Protein AF-A0A836ZC25-F1 (afdb_monomer_lite)

Radius of gyration: 12.27 Å; chains: 1; bounding box: 31×25×29 Å

Secondary structure (DSSP, 8-state):
--HHHHHHHHHHHHHHHHHHHHHHHH-TTS-HHHHHHHHHHHHHHHHHHTT--HHHHHHHHHHHTTSS---

Foldseek 3Di:
DDPVLVVVLLVLLVVLLVQLVVVCVVCVPDDSVVSSVVSLVVCQVVCVVSVHHSVSSVVSNCCVVVVDPDD

Structure (mmCIF, N/CA/C/O backbone):
data_AF-A0A836ZC25-F1
#
_entry.id   AF-A0A836ZC25-F1
#
loop_
_atom_site.group_PDB
_atom_site.id
_atom_site.type_symbol
_atom_site.label_atom_id
_atom_site.label_alt_id
_atom_site.label_comp_id
_atom_site.label_asym_id
_atom_site.label_entity_id
_atom_site.label_seq_id
_atom_site.pdbx_PDB_ins_code
_atom_site.Cartn_x
_atom_site.Cartn_y
_atom_site.Cartn_z
_atom_site.occupancy
_atom_site.B_iso_or_equiv
_atom_site.auth_seq_id
_atom_site.auth_comp_id
_atom_site.auth_asym_id
_atom_site.auth_atom_id
_atom_site.pdbx_PDB_model_num
ATOM 1 N N . MET A 1 1 ? 10.561 -5.046 -14.917 1.00 67.50 1 MET A N 1
ATOM 2 C CA . MET A 1 1 ? 11.029 -4.418 -13.661 1.00 67.50 1 MET A CA 1
ATOM 3 C C . MET A 1 1 ? 11.997 -5.365 -12.981 1.00 67.50 1 MET A C 1
ATOM 5 O O . MET A 1 1 ? 11.741 -6.564 -13.009 1.00 67.50 1 MET A O 1
ATOM 9 N N . THR A 1 2 ? 13.104 -4.865 -12.430 1.00 85.69 2 THR A N 1
ATOM 10 C CA . THR A 1 2 ? 14.049 -5.708 -11.679 1.00 85.69 2 THR A CA 1
ATOM 11 C C . THR A 1 2 ? 13.446 -6.124 -10.334 1.00 85.69 2 THR A C 1
ATOM 13 O O . THR A 1 2 ? 12.491 -5.509 -9.850 1.00 85.69 2 THR A O 1
ATOM 16 N N . ILE A 1 3 ? 13.998 -7.172 -9.718 1.00 86.12 3 ILE A N 1
ATOM 17 C CA . ILE A 1 3 ? 13.570 -7.642 -8.390 1.00 86.12 3 ILE A CA 1
ATOM 18 C C . ILE A 1 3 ? 13.697 -6.517 -7.353 1.00 86.12 3 ILE A C 1
ATOM 20 O O . ILE A 1 3 ? 12.776 -6.286 -6.572 1.00 86.12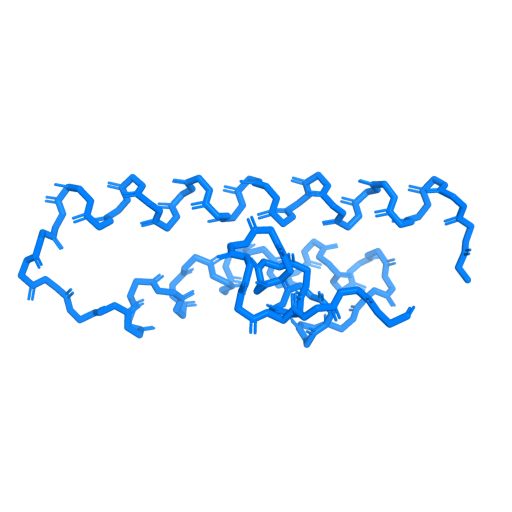 3 ILE A O 1
ATOM 24 N N . GLU A 1 4 ? 14.799 -5.771 -7.390 1.00 86.94 4 GLU A N 1
ATOM 25 C CA . GLU A 1 4 ? 15.056 -4.633 -6.500 1.00 86.94 4 GLU A CA 1
ATOM 26 C C . GLU A 1 4 ? 14.012 -3.529 -6.660 1.00 86.94 4 GLU A C 1
ATOM 28 O O . GLU A 1 4 ? 13.482 -3.018 -5.674 1.00 86.94 4 GLU A O 1
ATOM 33 N N . HIS A 1 5 ? 13.647 -3.223 -7.905 1.00 85.94 5 HIS A N 1
ATOM 34 C CA . HIS A 1 5 ? 12.627 -2.233 -8.217 1.00 85.94 5 HIS A CA 1
ATOM 35 C C . HIS A 1 5 ? 11.267 -2.645 -7.633 1.00 85.94 5 HIS A C 1
ATOM 37 O O . HIS A 1 5 ? 10.635 -1.885 -6.900 1.00 85.94 5 HIS A O 1
ATOM 43 N N . ASN A 1 6 ? 10.851 -3.895 -7.852 1.00 87.69 6 ASN A N 1
ATOM 44 C CA . ASN A 1 6 ? 9.607 -4.425 -7.285 1.00 87.69 6 ASN A CA 1
ATOM 45 C C . ASN A 1 6 ? 9.624 -4.441 -5.746 1.00 87.69 6 ASN A C 1
ATOM 47 O O . ASN A 1 6 ? 8.601 -4.181 -5.106 1.00 87.69 6 ASN A O 1
ATOM 51 N N . ASN A 1 7 ? 10.779 -4.716 -5.138 1.00 91.50 7 ASN A N 1
ATOM 52 C CA . ASN A 1 7 ? 10.942 -4.680 -3.687 1.00 91.50 7 ASN A CA 1
ATOM 53 C C . ASN A 1 7 ? 10.815 -3.257 -3.128 1.00 91.50 7 ASN A C 1
ATOM 55 O O . ASN A 1 7 ? 10.180 -3.080 -2.085 1.00 91.50 7 ASN A O 1
ATOM 59 N N . ALA A 1 8 ? 11.336 -2.246 -3.832 1.00 92.19 8 ALA A N 1
ATOM 60 C CA . ALA A 1 8 ? 11.165 -0.843 -3.462 1.00 92.19 8 ALA A CA 1
ATOM 61 C C . ALA A 1 8 ? 9.679 -0.444 -3.454 1.00 92.19 8 ALA A C 1
ATOM 63 O O . ALA A 1 8 ? 9.187 0.073 -2.448 1.00 92.19 8 ALA A O 1
ATOM 64 N N . LEU A 1 9 ? 8.929 -0.789 -4.510 1.00 93.56 9 LEU A N 1
ATOM 65 C CA . LEU A 1 9 ? 7.481 -0.548 -4.564 1.00 93.56 9 LEU A CA 1
ATOM 66 C C . LEU A 1 9 ? 6.740 -1.242 -3.417 1.00 93.56 9 LEU A C 1
ATOM 68 O O . LEU A 1 9 ? 5.895 -0.628 -2.766 1.00 93.56 9 LEU A O 1
ATOM 72 N N . ARG A 1 10 ? 7.059 -2.514 -3.140 1.00 93.31 10 ARG A N 1
ATOM 73 C CA . ARG A 1 10 ? 6.449 -3.262 -2.029 1.00 93.31 10 ARG A CA 1
ATOM 74 C C . ARG A 1 10 ? 6.759 -2.622 -0.676 1.00 93.31 10 ARG A C 1
ATOM 76 O O . ARG A 1 10 ? 5.880 -2.594 0.182 1.00 93.31 10 ARG A O 1
ATOM 83 N N . SER A 1 11 ? 7.966 -2.094 -0.481 1.00 94.81 11 SER A N 1
ATOM 84 C CA . SER A 1 11 ? 8.339 -1.379 0.745 1.00 94.81 11 SER A CA 1
ATOM 85 C C . SER A 1 11 ? 7.480 -0.126 0.946 1.00 94.81 11 SER A C 1
ATOM 87 O O . SER A 1 11 ? 6.833 0.020 1.986 1.00 94.81 11 SER A O 1
ATOM 89 N N . ILE A 1 12 ? 7.361 0.712 -0.090 1.00 94.62 12 ILE A N 1
ATOM 90 C CA . ILE A 1 12 ? 6.521 1.920 -0.058 1.00 94.62 12 ILE A CA 1
ATOM 91 C C . ILE A 1 12 ? 5.051 1.553 0.170 1.00 94.62 12 ILE A C 1
ATOM 93 O O . ILE A 1 12 ? 4.369 2.166 0.990 1.00 94.62 12 ILE A O 1
ATOM 97 N N . ALA A 1 13 ? 4.558 0.508 -0.498 1.00 95.19 13 ALA A N 1
ATOM 98 C CA . ALA A 1 13 ? 3.193 0.030 -0.326 1.00 95.19 13 ALA A CA 1
ATOM 99 C C . ALA A 1 13 ? 2.913 -0.428 1.115 1.00 95.19 13 ALA A C 1
ATOM 101 O O . ALA A 1 13 ? 1.851 -0.117 1.656 1.00 95.19 13 ALA A O 1
ATOM 102 N N . ARG A 1 14 ? 3.858 -1.115 1.775 1.00 96.25 14 ARG A N 1
ATOM 103 C CA . ARG A 1 14 ? 3.720 -1.489 3.195 1.00 96.25 14 ARG A CA 1
ATOM 104 C C . ARG A 1 14 ? 3.665 -0.260 4.093 1.00 96.25 14 ARG A C 1
ATOM 106 O O . ARG A 1 14 ? 2.809 -0.209 4.975 1.00 96.25 14 ARG A O 1
ATOM 113 N N . GLN A 1 15 ? 4.527 0.726 3.851 1.00 96.06 15 GLN A N 1
ATOM 114 C CA . GLN A 1 15 ? 4.545 1.969 4.619 1.00 96.06 15 GLN A CA 1
ATOM 115 C C . GLN A 1 15 ? 3.225 2.736 4.473 1.00 96.06 15 GLN A C 1
ATOM 117 O O . GLN A 1 15 ? 2.599 3.080 5.475 1.00 96.06 15 GLN A O 1
ATOM 122 N N . ALA A 1 16 ? 2.750 2.927 3.241 1.00 95.88 16 ALA A N 1
ATOM 123 C CA . ALA A 1 16 ? 1.469 3.568 2.968 1.00 95.88 16 ALA A CA 1
ATOM 124 C C . ALA A 1 16 ? 0.298 2.800 3.608 1.00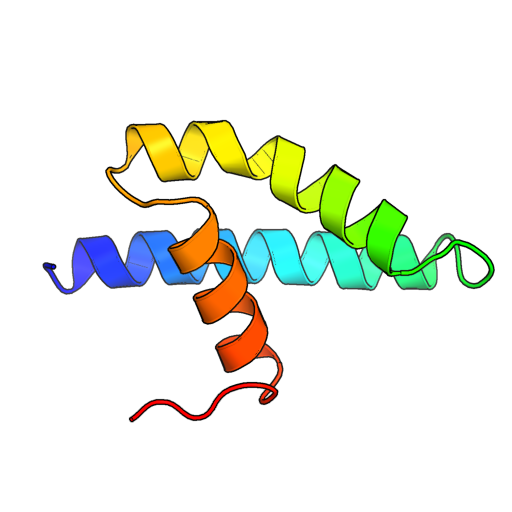 95.88 16 ALA A C 1
ATOM 126 O O . ALA A 1 16 ? -0.579 3.399 4.227 1.00 95.88 16 ALA A O 1
ATOM 127 N N . ASN A 1 17 ? 0.292 1.466 3.521 1.00 95.75 17 ASN A N 1
ATOM 128 C CA . ASN A 1 17 ? -0.761 0.644 4.117 1.00 95.75 17 ASN A CA 1
ATOM 129 C C . ASN A 1 17 ? -0.774 0.733 5.653 1.00 95.75 17 ASN A C 1
ATOM 131 O O . ASN A 1 17 ? -1.842 0.786 6.263 1.00 95.75 17 ASN A O 1
ATOM 135 N N . TYR A 1 18 ? 0.401 0.784 6.285 1.00 96.25 18 TYR A N 1
ATOM 136 C CA . TYR A 1 18 ? 0.519 1.005 7.724 1.00 96.25 18 TYR A CA 1
ATOM 137 C C . TYR A 1 18 ? -0.018 2.384 8.130 1.00 96.25 18 TYR A C 1
ATOM 139 O O . TYR A 1 18 ? -0.824 2.473 9.055 1.00 96.25 18 TYR A O 1
ATOM 147 N N . GLU A 1 19 ? 0.354 3.446 7.408 1.00 95.75 19 GLU A N 1
ATOM 148 C CA . GLU A 1 19 ? -0.152 4.803 7.650 1.00 95.75 19 GLU A CA 1
ATOM 149 C C . GLU A 1 19 ? -1.681 4.882 7.500 1.00 95.75 19 GLU A C 1
ATOM 151 O O . GLU A 1 19 ? -2.343 5.479 8.349 1.00 95.75 19 GLU A O 1
ATOM 156 N N . ILE A 1 20 ? -2.261 4.221 6.488 1.00 94.81 20 ILE A N 1
ATOM 157 C CA . ILE A 1 20 ? -3.721 4.132 6.308 1.00 94.81 20 ILE A CA 1
ATOM 158 C C . ILE A 1 20 ? -4.371 3.428 7.502 1.00 94.81 20 ILE A C 1
ATOM 160 O O . ILE A 1 20 ? -5.332 3.947 8.068 1.00 94.81 20 ILE A O 1
ATOM 164 N N . LYS A 1 21 ? -3.862 2.256 7.906 1.00 94.56 21 LYS A N 1
ATOM 165 C CA . LYS A 1 21 ? -4.416 1.498 9.041 1.00 94.56 21 LYS A CA 1
ATOM 166 C C . LYS A 1 21 ? -4.330 2.297 10.341 1.00 94.56 21 LYS A C 1
ATOM 168 O O . LYS A 1 21 ? -5.320 2.370 11.064 1.00 94.56 21 LYS A O 1
ATOM 173 N N . LYS A 1 22 ? -3.199 2.960 10.591 1.00 96.25 22 LYS A N 1
ATOM 174 C CA . LYS A 1 22 ? -3.005 3.832 11.755 1.00 96.25 22 LYS A CA 1
ATOM 175 C C . LYS A 1 22 ? -3.973 5.018 11.742 1.00 96.25 22 LYS A C 1
ATOM 177 O O . LYS A 1 22 ? -4.622 5.284 12.747 1.00 96.25 22 LYS A O 1
ATOM 182 N N . ALA A 1 23 ? -4.123 5.697 10.605 1.00 94.88 23 ALA A N 1
ATOM 183 C CA . ALA A 1 23 ? -5.052 6.817 10.469 1.00 94.88 23 ALA A CA 1
ATOM 184 C C . ALA A 1 23 ? -6.516 6.385 10.653 1.00 94.88 23 ALA A C 1
ATOM 186 O O . ALA A 1 23 ? -7.290 7.115 11.261 1.00 94.88 23 ALA A O 1
ATOM 187 N N . ARG A 1 24 ? -6.890 5.186 10.190 1.00 94.81 24 ARG A N 1
ATOM 188 C CA . ARG A 1 24 ? -8.225 4.617 10.434 1.00 94.81 24 ARG A CA 1
ATOM 189 C C . ARG A 1 24 ? -8.473 4.297 11.906 1.00 94.81 24 ARG A C 1
ATOM 191 O O . ARG A 1 24 ? -9.586 4.485 12.371 1.00 94.81 24 ARG A O 1
ATOM 198 N N . GLN A 1 25 ? -7.461 3.818 12.627 1.00 94.94 25 GLN A N 1
ATOM 199 C CA . GLN A 1 25 ? -7.570 3.585 14.071 1.00 94.94 25 GLN A CA 1
ATOM 200 C C . GLN A 1 25 ? -7.684 4.899 14.850 1.00 94.94 25 GLN A C 1
ATOM 202 O O . GLN A 1 25 ? -8.436 4.973 15.813 1.00 94.94 25 GLN A O 1
ATOM 207 N N . GLN A 1 26 ? -6.956 5.934 14.425 1.00 95.88 26 GLN A N 1
ATOM 208 C CA . GLN A 1 26 ? -6.986 7.250 15.063 1.00 95.88 26 GLN A CA 1
ATOM 209 C C . GLN A 1 26 ? -8.280 8.025 14.771 1.00 95.88 26 GLN A C 1
ATOM 211 O O . GLN A 1 26 ? -8.741 8.784 15.617 1.00 95.88 26 GLN A O 1
ATOM 216 N N . PHE A 1 27 ? -8.855 7.845 13.579 1.00 92.62 27 PHE A N 1
ATOM 217 C CA . PHE A 1 27 ? -10.055 8.543 13.121 1.00 92.62 27 PHE A CA 1
ATOM 218 C C . PHE A 1 27 ? -11.091 7.538 12.584 1.00 92.62 27 PHE A C 1
ATOM 220 O O . PHE A 1 27 ? -11.269 7.449 11.364 1.00 92.62 27 PHE A O 1
ATOM 227 N N . PRO A 1 28 ? -11.765 6.769 13.461 1.00 92.25 28 PRO A N 1
ATOM 228 C CA . PRO A 1 28 ? -12.689 5.710 13.046 1.00 92.25 28 PRO A CA 1
ATOM 229 C C . PRO A 1 28 ? -13.901 6.237 12.263 1.00 92.25 28 PRO A C 1
ATOM 231 O O . PRO A 1 28 ? -14.367 5.560 11.350 1.00 92.25 28 PRO A O 1
ATOM 234 N N . ASP A 1 29 ? -14.353 7.458 12.559 1.00 94.69 29 ASP A N 1
ATOM 235 C CA . ASP A 1 29 ? -15.515 8.088 11.911 1.00 94.69 29 ASP A CA 1
ATOM 236 C C . ASP A 1 29 ? -15.177 8.762 10.573 1.00 94.69 29 ASP A C 1
ATOM 238 O O . ASP A 1 29 ? -16.062 9.173 9.818 1.00 94.69 29 ASP A O 1
ATOM 242 N N . LYS A 1 30 ? -13.886 8.914 10.255 1.00 94.06 30 LYS A N 1
ATOM 243 C CA . LYS A 1 30 ? -13.457 9.600 9.037 1.00 94.06 30 LYS A CA 1
ATOM 244 C C . LYS A 1 30 ? -13.587 8.678 7.830 1.00 94.06 30 LYS A C 1
ATOM 246 O O . LYS A 1 30 ? -13.236 7.499 7.870 1.00 94.06 30 LYS A O 1
ATOM 251 N N . ASN A 1 31 ? -14.029 9.249 6.712 1.00 94.75 31 ASN A N 1
ATOM 252 C CA . ASN A 1 31 ? -14.187 8.505 5.473 1.00 94.75 31 ASN A CA 1
ATOM 253 C C . ASN A 1 31 ? -12.860 7.858 5.033 1.00 94.75 31 ASN A C 1
ATOM 255 O O . ASN A 1 31 ? -11.825 8.520 4.895 1.00 94.75 31 ASN A O 1
ATOM 259 N N . VAL A 1 32 ? -12.907 6.549 4.773 1.00 90.06 32 VAL A N 1
ATOM 260 C CA . VAL A 1 32 ? -11.735 5.757 4.376 1.00 90.06 32 VAL A CA 1
ATOM 261 C C . VAL A 1 32 ? -11.114 6.280 3.080 1.00 90.06 32 VAL A C 1
ATOM 263 O O . VAL A 1 32 ? -9.891 6.299 2.965 1.00 90.06 32 VAL A O 1
ATOM 266 N N . ASN A 1 33 ? -11.918 6.757 2.125 1.00 91.81 33 ASN A N 1
ATOM 267 C CA . ASN A 1 33 ? -11.406 7.292 0.864 1.00 91.81 33 ASN A CA 1
ATO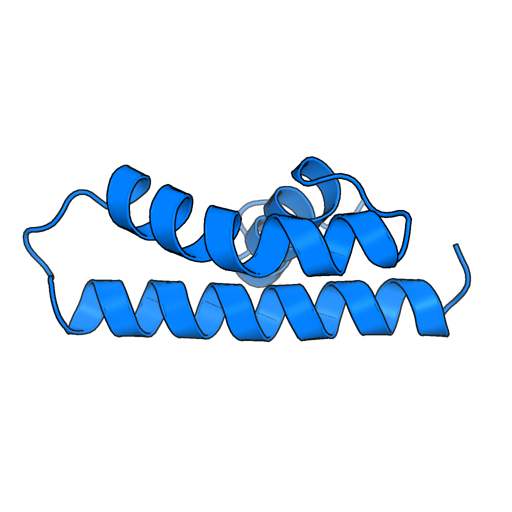M 268 C C . ASN A 1 33 ? -10.580 8.560 1.084 1.00 91.81 33 ASN A C 1
ATOM 270 O O . ASN A 1 33 ? -9.547 8.724 0.435 1.00 91.81 33 ASN A O 1
ATOM 274 N N . ASP A 1 34 ? -10.979 9.424 2.018 1.00 94.56 34 ASP A N 1
ATOM 275 C CA . ASP A 1 34 ? -10.234 10.646 2.331 1.00 94.56 34 ASP A CA 1
ATOM 276 C C . ASP A 1 34 ? -8.913 10.331 3.034 1.00 94.56 34 ASP A C 1
ATOM 278 O O . ASP A 1 34 ? -7.879 10.922 2.709 1.00 94.56 34 ASP A O 1
ATOM 282 N N . ILE A 1 35 ? -8.919 9.350 3.944 1.00 94.19 35 ILE A N 1
ATOM 283 C CA . ILE A 1 35 ? -7.696 8.827 4.570 1.00 94.19 35 ILE A CA 1
ATOM 284 C C . ILE A 1 35 ? -6.754 8.270 3.496 1.00 94.19 35 ILE A C 1
ATOM 286 O O . ILE A 1 35 ? -5.593 8.677 3.418 1.00 94.19 35 ILE A O 1
ATOM 290 N N . CYS A 1 36 ? -7.253 7.383 2.632 1.00 92.06 36 CYS A N 1
ATOM 291 C CA . CYS A 1 36 ? -6.469 6.776 1.561 1.00 92.06 36 CYS A CA 1
ATOM 292 C C . CYS A 1 36 ? -5.902 7.832 0.606 1.00 92.06 36 CYS A C 1
ATOM 294 O O . CYS A 1 36 ? -4.713 7.796 0.307 1.00 92.06 36 CYS A O 1
ATOM 296 N N . ARG A 1 37 ? -6.708 8.804 0.157 1.00 92.62 37 ARG A N 1
ATOM 297 C CA . ARG A 1 37 ? -6.251 9.893 -0.725 1.00 92.62 37 ARG A CA 1
ATOM 298 C C . ARG A 1 37 ? -5.147 10.722 -0.079 1.00 92.62 37 ARG A C 1
ATOM 300 O O . ARG A 1 37 ? -4.165 11.033 -0.748 1.00 92.62 37 ARG A O 1
ATOM 307 N N . SER A 1 38 ? -5.286 11.058 1.203 1.00 93.25 38 SER A N 1
ATOM 308 C CA . SER A 1 38 ? -4.283 11.833 1.939 1.00 93.25 38 SER A CA 1
ATOM 309 C C . SER A 1 38 ? -2.948 11.090 2.028 1.00 93.25 38 SER A C 1
ATOM 311 O O . SER A 1 38 ? -1.910 11.656 1.679 1.00 93.25 38 SER A O 1
ATOM 313 N N . VAL A 1 39 ? -2.976 9.806 2.398 1.00 93.38 39 VAL A N 1
ATOM 314 C CA . VAL A 1 39 ? -1.762 8.983 2.492 1.00 93.38 39 VAL A CA 1
ATOM 315 C C . VAL A 1 39 ? -1.150 8.743 1.110 1.00 93.38 39 VAL A C 1
ATOM 317 O O . VAL A 1 39 ? 0.040 8.970 0.917 1.00 93.38 39 VAL A O 1
ATOM 320 N N . LEU A 1 40 ? -1.945 8.360 0.108 1.00 92.12 40 LEU A N 1
ATOM 321 C CA . LEU A 1 40 ? -1.447 8.126 -1.252 1.00 92.12 40 LEU A CA 1
ATOM 322 C C . LEU A 1 40 ? -0.827 9.385 -1.869 1.00 92.12 40 LEU A C 1
ATOM 324 O O . LEU A 1 40 ? 0.171 9.284 -2.579 1.00 92.12 40 LEU A O 1
ATOM 328 N N . LYS A 1 41 ? -1.367 10.576 -1.573 1.00 92.81 41 LYS A N 1
ATOM 329 C CA . LYS A 1 41 ? -0.796 11.849 -2.032 1.00 92.81 41 LYS A CA 1
ATOM 330 C C . LYS A 1 41 ? 0.628 12.061 -1.505 1.00 92.81 41 LYS A C 1
ATOM 332 O O . LYS A 1 41 ? 1.463 12.530 -2.268 1.00 92.81 41 LYS A O 1
ATOM 337 N N . LYS A 1 42 ? 0.912 11.679 -0.255 1.00 93.12 42 LYS A N 1
ATOM 338 C CA . LYS A 1 42 ? 2.245 11.787 0.366 1.00 93.12 42 LYS A CA 1
ATOM 339 C C . LYS A 1 42 ? 3.286 10.903 -0.328 1.00 93.12 42 LYS A C 1
ATOM 341 O O . LYS A 1 42 ? 4.412 11.332 -0.531 1.00 93.12 42 LYS A O 1
ATOM 346 N N . HIS A 1 43 ? 2.901 9.689 -0.721 1.00 92.56 43 HIS A N 1
ATOM 347 C CA . HIS A 1 43 ? 3.809 8.720 -1.355 1.00 92.56 43 HIS A CA 1
ATOM 348 C C . HIS A 1 43 ? 3.900 8.872 -2.881 1.00 92.56 43 HIS A C 1
ATOM 350 O O . HIS A 1 43 ? 4.765 8.262 -3.507 1.00 92.56 43 HIS A O 1
ATOM 356 N N . ARG A 1 44 ? 3.027 9.689 -3.492 1.00 91.19 44 ARG A N 1
ATOM 357 C CA . ARG A 1 44 ? 2.934 9.887 -4.949 1.00 91.19 44 ARG A CA 1
ATOM 358 C C . ARG A 1 44 ? 4.252 10.344 -5.571 1.00 91.19 44 ARG A C 1
ATOM 360 O O . ARG A 1 44 ? 4.633 9.840 -6.626 1.00 91.19 44 ARG A O 1
ATOM 367 N N . GLU A 1 45 ? 4.906 11.320 -4.954 1.00 91.00 45 GLU A N 1
ATOM 368 C CA . GLU A 1 45 ? 6.142 11.897 -5.483 1.00 91.00 45 GLU A CA 1
ATOM 369 C C . GLU A 1 45 ? 7.264 10.856 -5.485 1.00 91.00 45 GLU A C 1
ATOM 371 O O . GLU A 1 45 ? 7.873 10.608 -6.522 1.00 91.00 45 GLU A O 1
ATOM 3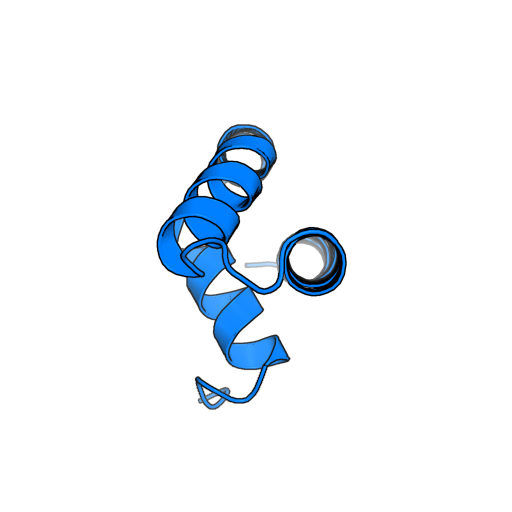76 N N . THR A 1 46 ? 7.432 10.139 -4.372 1.00 90.25 46 THR A N 1
ATOM 377 C CA . THR A 1 46 ? 8.427 9.069 -4.229 1.00 90.25 46 THR A CA 1
ATOM 378 C C . THR A 1 46 ? 8.245 7.958 -5.260 1.00 90.25 46 THR A C 1
ATOM 380 O O . THR A 1 46 ? 9.217 7.557 -5.897 1.00 90.25 46 THR A O 1
ATOM 383 N N . VAL A 1 47 ? 7.015 7.474 -5.476 1.00 91.38 47 VAL A N 1
ATOM 384 C CA . VAL A 1 47 ? 6.782 6.417 -6.476 1.00 91.38 47 VAL A CA 1
ATOM 385 C C . VAL A 1 47 ? 7.022 6.915 -7.900 1.00 91.38 47 VAL A C 1
ATOM 387 O O . VAL A 1 47 ? 7.575 6.174 -8.706 1.00 91.38 47 VAL A O 1
ATOM 390 N N . THR A 1 48 ? 6.694 8.179 -8.188 1.00 92.19 48 THR A N 1
ATOM 391 C CA . THR A 1 48 ? 6.924 8.782 -9.511 1.00 92.19 48 THR A CA 1
ATOM 392 C C . THR A 1 48 ? 8.417 8.939 -9.799 1.00 92.19 48 THR A C 1
ATOM 394 O O . THR A 1 48 ? 8.863 8.593 -10.890 1.00 92.19 48 THR A O 1
ATOM 397 N N . LEU A 1 49 ? 9.206 9.385 -8.815 1.00 91.75 49 LEU A N 1
ATOM 398 C CA . LEU A 1 49 ? 10.668 9.486 -8.926 1.00 91.75 49 LEU A CA 1
ATOM 399 C C . LEU A 1 49 ? 11.336 8.126 -9.157 1.00 91.75 49 LEU A C 1
ATOM 401 O O . LEU A 1 49 ? 12.344 8.037 -9.849 1.00 91.75 49 LEU A O 1
ATOM 405 N N . MET A 1 50 ? 10.754 7.058 -8.614 1.00 90.12 50 MET A N 1
ATOM 406 C CA . MET A 1 50 ? 11.200 5.687 -8.853 1.00 90.12 50 MET A CA 1
ATOM 407 C C . MET A 1 50 ? 10.685 5.104 -10.175 1.00 90.12 50 MET A C 1
ATOM 409 O O . MET A 1 50 ? 10.882 3.924 -10.411 1.00 90.12 50 MET A O 1
ATOM 413 N N . GLY A 1 51 ? 10.022 5.875 -11.042 1.00 91.81 51 GLY A N 1
ATOM 414 C CA . GLY A 1 51 ? 9.516 5.388 -12.332 1.00 91.81 51 GLY A CA 1
ATOM 415 C C . GLY A 1 51 ? 8.218 4.576 -12.249 1.00 91.81 51 GLY A C 1
ATOM 416 O O . GLY A 1 51 ? 7.765 4.034 -13.258 1.00 91.81 51 GLY A O 1
ATOM 417 N N . PHE A 1 52 ? 7.581 4.511 -11.078 1.00 91.50 52 PHE A N 1
ATOM 418 C CA . PHE A 1 52 ? 6.263 3.907 -10.916 1.00 91.50 52 PHE A CA 1
ATOM 419 C C . PHE A 1 52 ? 5.150 4.922 -11.142 1.00 91.50 52 PHE A C 1
ATOM 421 O O . PHE A 1 52 ? 5.283 6.122 -10.913 1.00 91.50 52 PHE A O 1
ATOM 428 N N . THR A 1 53 ? 3.980 4.411 -11.509 1.00 91.19 53 THR A N 1
ATOM 429 C CA . THR A 1 53 ? 2.758 5.221 -11.529 1.00 91.19 53 THR A CA 1
ATOM 430 C C . THR A 1 53 ? 2.024 5.119 -10.188 1.00 91.19 53 THR A C 1
ATOM 432 O O . THR A 1 53 ? 2.140 4.100 -9.500 1.00 91.19 53 THR A O 1
ATOM 435 N N . PRO A 1 54 ? 1.193 6.111 -9.820 1.00 89.94 54 PRO A N 1
ATOM 436 C CA . PRO A 1 54 ? 0.352 6.023 -8.623 1.00 89.94 54 PRO A CA 1
ATOM 437 C C . PRO A 1 54 ? -0.528 4.761 -8.597 1.00 89.94 54 PRO A C 1
ATOM 439 O O . PRO A 1 54 ? -0.763 4.189 -7.536 1.00 89.94 54 PRO A O 1
ATOM 442 N N . THR A 1 55 ? -0.954 4.278 -9.768 1.00 91.44 55 THR A N 1
ATOM 443 C CA . THR A 1 55 ? -1.718 3.033 -9.919 1.00 91.44 55 THR A CA 1
ATOM 444 C C . THR A 1 55 ? -0.936 1.806 -9.452 1.00 91.44 55 THR A C 1
ATOM 446 O O . THR A 1 55 ? -1.522 0.932 -8.817 1.00 91.44 55 THR A O 1
ATOM 449 N N . HIS A 1 56 ? 0.380 1.744 -9.696 1.00 92.69 56 HIS A N 1
ATOM 450 C CA . HIS A 1 56 ? 1.222 0.650 -9.194 1.00 92.69 56 HIS A CA 1
ATOM 451 C C . HIS A 1 56 ? 1.214 0.598 -7.664 1.00 92.69 56 HIS A C 1
ATOM 453 O O . HIS A 1 56 ? 1.125 -0.483 -7.086 1.00 92.69 56 HIS A O 1
ATOM 459 N N . LEU A 1 57 ? 1.245 1.761 -7.004 1.00 92.38 57 LEU A N 1
ATOM 460 C CA . LEU A 1 57 ? 1.159 1.843 -5.548 1.00 92.38 57 LEU A CA 1
ATOM 461 C C . LEU A 1 57 ? -0.206 1.364 -5.037 1.00 92.38 57 LEU A C 1
ATOM 463 O O . LEU A 1 57 ? -0.265 0.547 -4.119 1.00 92.38 57 LEU A O 1
ATOM 467 N N . SER A 1 58 ? -1.304 1.825 -5.646 1.00 91.25 58 SER A N 1
ATOM 468 C CA . SER A 1 58 ? -2.657 1.385 -5.278 1.00 91.25 58 SER A CA 1
ATOM 469 C C . SER A 1 58 ? -2.849 -0.121 -5.4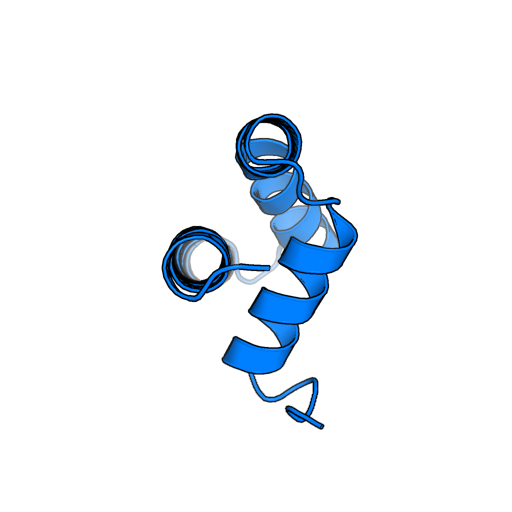68 1.00 91.25 58 SER A C 1
ATOM 471 O O . SER A 1 58 ? -3.419 -0.780 -4.599 1.00 91.25 58 SER A O 1
ATOM 473 N N . LEU A 1 59 ? -2.330 -0.678 -6.565 1.00 92.00 59 LEU A N 1
ATOM 474 C CA . LEU A 1 59 ? -2.366 -2.113 -6.835 1.00 92.00 59 LEU A CA 1
A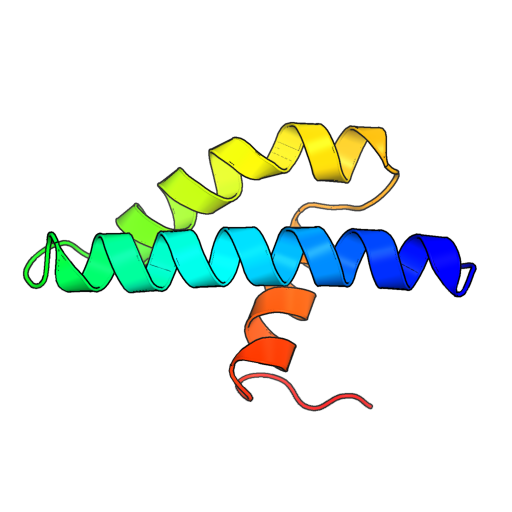TOM 475 C C . LEU A 1 59 ? -1.554 -2.894 -5.796 1.00 92.00 59 LEU A C 1
ATOM 477 O O . LEU A 1 59 ? -2.065 -3.852 -5.223 1.00 92.00 59 LEU A O 1
ATOM 481 N N . ALA A 1 60 ? -0.326 -2.461 -5.499 1.00 92.75 60 ALA A N 1
ATOM 482 C CA . ALA A 1 60 ? 0.527 -3.107 -4.504 1.00 92.75 60 ALA A CA 1
ATOM 483 C C . ALA A 1 60 ? -0.110 -3.105 -3.105 1.00 92.75 60 ALA A C 1
ATOM 485 O O . ALA A 1 60 ? -0.080 -4.121 -2.415 1.00 92.75 60 ALA A O 1
ATOM 486 N N . ILE A 1 61 ? -0.753 -2.005 -2.702 1.00 93.31 61 ILE A N 1
ATOM 487 C CA . ILE A 1 61 ? -1.505 -1.935 -1.439 1.00 93.31 61 ILE A CA 1
ATOM 488 C C . ILE A 1 61 ? -2.703 -2.890 -1.458 1.00 93.31 61 ILE A C 1
ATOM 490 O O . ILE A 1 61 ? -2.955 -3.582 -0.471 1.00 93.31 61 ILE A O 1
ATOM 494 N N . GLY A 1 62 ? -3.445 -2.950 -2.565 1.00 92.00 62 GLY A N 1
ATOM 495 C CA . GLY A 1 62 ? -4.573 -3.868 -2.687 1.00 92.00 62 GLY A CA 1
ATOM 496 C C . GLY A 1 62 ? -4.145 -5.339 -2.662 1.00 92.00 62 GLY A C 1
ATOM 497 O O . GLY A 1 62 ? -4.816 -6.138 -2.016 1.00 92.00 62 GLY A O 1
ATOM 498 N N . MET A 1 63 ? -2.997 -5.690 -3.251 1.00 92.56 63 MET A N 1
ATOM 499 C CA . MET A 1 63 ? -2.400 -7.027 -3.118 1.00 92.56 63 MET A CA 1
ATOM 500 C C . MET A 1 63 ? -1.986 -7.322 -1.670 1.00 92.56 63 MET A C 1
ATOM 502 O O . MET A 1 63 ? -2.317 -8.380 -1.144 1.00 92.56 63 MET A O 1
ATOM 506 N N . LEU A 1 64 ? -1.350 -6.366 -0.976 1.00 91.75 64 LEU A N 1
ATOM 507 C CA . LEU A 1 64 ? -0.986 -6.510 0.445 1.00 91.75 64 LEU A CA 1
ATOM 508 C C . LEU A 1 64 ? -2.196 -6.738 1.360 1.00 91.75 64 LEU A C 1
ATOM 510 O O . LEU A 1 64 ? -2.071 -7.388 2.394 1.00 91.75 64 LEU A O 1
ATOM 514 N N . ASN A 1 65 ? -3.350 -6.174 1.009 1.00 90.75 65 ASN A N 1
ATOM 515 C CA . ASN A 1 65 ? -4.593 -6.337 1.759 1.00 90.75 65 ASN A CA 1
ATOM 516 C C . ASN A 1 65 ? -5.452 -7.514 1.265 1.00 90.75 65 ASN A C 1
ATOM 518 O O . ASN A 1 65 ? -6.553 -7.697 1.776 1.00 90.75 65 ASN A O 1
ATOM 522 N N . GLY A 1 66 ? -4.989 -8.289 0.278 1.00 89.50 66 GLY A N 1
ATOM 523 C CA . GLY A 1 66 ? -5.743 -9.403 -0.305 1.00 89.50 66 GLY A CA 1
ATOM 524 C C . GLY A 1 66 ? -6.958 -8.990 -1.147 1.00 89.50 66 GLY A C 1
ATOM 525 O O . GLY A 1 66 ? -7.766 -9.840 -1.507 1.00 89.50 66 GLY A O 1
ATOM 526 N N . VAL A 1 67 ? -7.098 -7.700 -1.476 1.00 87.81 67 VAL A N 1
ATOM 527 C CA . VAL A 1 67 ? -8.166 -7.164 -2.343 1.00 87.81 67 VAL A CA 1
ATOM 528 C C . VAL A 1 67 ? -7.930 -7.566 -3.799 1.00 87.81 67 VAL A C 1
ATOM 530 O O . VAL A 1 67 ? -8.874 -7.856 -4.531 1.00 87.81 67 VAL A O 1
ATOM 533 N N . PHE A 1 68 ? -6.664 -7.613 -4.214 1.00 86.25 68 PHE A N 1
ATOM 534 C CA . PHE A 1 68 ? -6.253 -8.092 -5.531 1.00 86.25 68 PHE A CA 1
ATOM 535 C C . PHE A 1 68 ? -5.424 -9.367 -5.380 1.00 86.25 68 PHE A C 1
ATOM 537 O O . PHE A 1 68 ? -4.617 -9.476 -4.458 1.00 86.25 68 PHE A O 1
ATOM 544 N N . LYS A 1 69 ? -5.611 -10.325 -6.292 1.00 78.31 69 LYS A N 1
ATOM 545 C CA . LYS A 1 69 ? -4.783 -11.536 -6.363 1.00 78.31 69 LYS A CA 1
ATOM 546 C C . LYS A 1 69 ? -3.552 -11.261 -7.227 1.00 78.31 69 LYS A C 1
ATOM 548 O O . LYS A 1 69 ? -3.681 -10.636 -8.279 1.00 78.31 69 LYS A O 1
ATOM 553 N N . GLU A 1 70 ? -2.388 -11.729 -6.781 1.00 69.50 70 GLU A N 1
ATOM 554 C CA . GLU A 1 70 ? -1.184 -11.788 -7.617 1.00 69.50 70 GLU A CA 1
ATOM 555 C C . GLU A 1 70 ? -1.483 -12.802 -8.742 1.00 69.50 70 GLU A C 1
ATOM 557 O O . GLU A 1 70 ? -1.910 -13.922 -8.453 1.00 69.50 70 GLU A O 1
ATOM 562 N N . ARG A 1 71 ? -1.438 -12.351 -10.003 1.00 62.34 71 ARG A N 1
ATOM 563 C CA . ARG A 1 71 ? -1.713 -13.183 -11.188 1.00 62.34 71 ARG A CA 1
ATOM 564 C C . ARG A 1 71 ? -0.479 -13.965 -11.598 1.00 62.34 71 ARG A C 1
ATOM 566 O O . ARG A 1 71 ? 0.617 -13.368 -11.529 1.00 62.34 71 ARG A O 1
#

Sequence (71 aa):
MTIEHNNALRSIARQANYEIKKARQQFPDKNVNDICRSVLKKHRETVTLMGFTPTHLSLAIGMLNGVFKER

Organism: NCBI:txid1444044

pLDDT: mean 91.08, std 6.03, range [62.34, 96.25]